Protein AF-A0A0F2JDJ1-F1 (afdb_monomer_lite)

Sequence (87 aa):
MLNDLFINGAIVIATISLGNQILINQEVTPYSPFKIKLFFSSMSGILGILLMINSVQILPGVILDFRNIAIILSATYCGFVSTIINL

pLDDT: mean 72.46, std 9.54, range [42.44, 86.69]

Radius of gyration: 13.94 Å; chains: 1; bounding box: 35×21×36 Å

Foldseek 3Di:
DVVLVVVLVCLLVVLVVVVCVVCVVPQLDLPPDVVVLVVLLVSLLVNQVVQVVSWDDPDVVDTDRPSVVSLVVSCVRHNDVSNVVSD

Secondary structure (DSSP, 8-state):
-HHHHHHHHHHHHHHHHHHHHHTTTS---TTS-HHHHHHHHHHHHHHHHHHHHTPEEEETTEEE--HHHHHHHHHHHH-HHHHHHT-

Structure (mmCIF, N/CA/C/O backbone):
data_AF-A0A0F2JDJ1-F1
#
_entry.id   AF-A0A0F2JDJ1-F1
#
loop_
_atom_site.group_PDB
_atom_site.id
_atom_site.type_symbol
_atom_site.label_atom_id
_atom_site.label_alt_id
_atom_site.label_comp_id
_atom_site.label_asym_id
_atom_site.label_entity_id
_atom_site.label_seq_id
_atom_site.pdbx_PDB_ins_code
_atom_site.Cartn_x
_atom_site.Cartn_y
_atom_site.Cartn_z
_atom_site.occupancy
_atom_site.B_iso_or_equiv
_atom_site.auth_seq_id
_atom_site.auth_comp_id
_atom_site.auth_asym_id
_atom_site.auth_atom_id
_atom_site.pdbx_PDB_model_num
ATOM 1 N N . MET A 1 1 ? -12.136 4.721 17.007 1.00 67.75 1 MET A N 1
ATOM 2 C CA 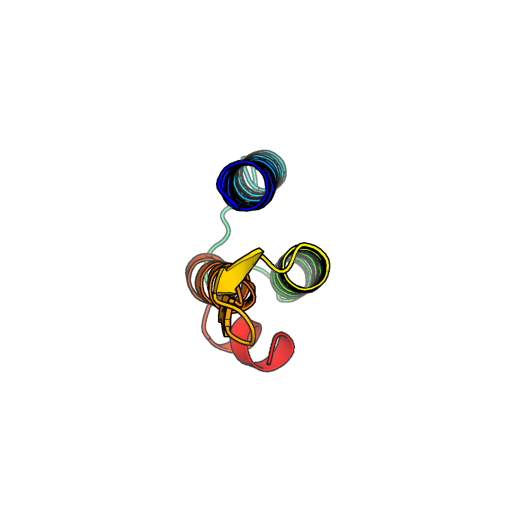. MET A 1 1 ? -12.869 4.904 15.733 1.00 67.75 1 MET A CA 1
ATOM 3 C C . MET A 1 1 ? -12.239 5.985 14.862 1.00 67.75 1 MET A C 1
ATOM 5 O O . MET A 1 1 ? -11.562 5.640 13.907 1.00 67.75 1 MET A O 1
ATOM 9 N N . LEU A 1 2 ? -12.405 7.280 15.178 1.00 75.25 2 LEU A N 1
ATOM 10 C CA . LEU A 1 2 ? -11.790 8.368 14.393 1.00 75.25 2 LEU A CA 1
ATOM 11 C C . LEU A 1 2 ? -10.254 8.355 14.458 1.00 75.25 2 LEU A C 1
ATOM 13 O O . LEU A 1 2 ? -9.608 8.551 13.435 1.00 75.25 2 LEU A O 1
ATOM 17 N N . ASN A 1 3 ? -9.672 8.059 15.625 1.00 78.62 3 ASN A N 1
ATOM 18 C CA . ASN A 1 3 ? -8.216 7.937 15.765 1.00 78.62 3 ASN A CA 1
ATOM 19 C C . ASN A 1 3 ? -7.641 6.812 14.895 1.00 78.62 3 ASN A C 1
ATOM 21 O O . ASN A 1 3 ? -6.641 7.025 14.224 1.00 78.62 3 ASN A O 1
ATOM 25 N N . ASP A 1 4 ? -8.298 5.653 14.844 1.00 79.44 4 ASP A N 1
ATOM 26 C CA . ASP A 1 4 ? -7.824 4.504 14.060 1.00 79.44 4 ASP A CA 1
ATOM 27 C C . ASP A 1 4 ? -7.896 4.790 12.548 1.00 79.44 4 ASP A C 1
ATOM 29 O O . ASP A 1 4 ? -6.987 4.445 11.794 1.00 79.44 4 ASP A O 1
ATOM 33 N N . LEU A 1 5 ? -8.936 5.516 12.111 1.00 79.00 5 LEU A N 1
ATOM 34 C CA . LEU A 1 5 ? -9.049 6.054 10.750 1.00 79.00 5 LEU A CA 1
ATOM 35 C C . LEU A 1 5 ? -7.901 7.014 10.413 1.00 79.00 5 LEU A C 1
ATOM 37 O O . LEU A 1 5 ? -7.307 6.907 9.341 1.00 79.00 5 LEU A O 1
ATOM 41 N N . PHE A 1 6 ? -7.573 7.932 11.325 1.00 83.25 6 PHE A N 1
ATOM 42 C CA . PHE A 1 6 ? -6.461 8.866 11.145 1.00 83.25 6 PHE A CA 1
ATOM 43 C C . PHE A 1 6 ? -5.109 8.154 11.098 1.00 83.25 6 PHE A C 1
ATOM 45 O O . PHE A 1 6 ? -4.276 8.503 10.265 1.00 83.25 6 PHE A O 1
ATOM 52 N N . ILE A 1 7 ? -4.900 7.141 11.942 1.00 84.00 7 ILE A N 1
ATOM 53 C CA . ILE A 1 7 ? -3.670 6.341 11.962 1.00 84.00 7 ILE A CA 1
ATOM 54 C C . ILE A 1 7 ? -3.501 5.602 10.632 1.00 84.00 7 ILE A C 1
ATOM 56 O O . ILE A 1 7 ? -2.456 5.732 9.998 1.00 84.00 7 ILE A O 1
ATOM 60 N N . ASN A 1 8 ? -4.533 4.906 10.148 1.00 83.19 8 ASN A N 1
ATOM 61 C CA . ASN A 1 8 ? -4.469 4.229 8.850 1.00 83.19 8 ASN A CA 1
ATOM 62 C C . ASN A 1 8 ? -4.278 5.199 7.684 1.00 83.19 8 ASN A C 1
ATOM 64 O O . ASN A 1 8 ? -3.466 4.934 6.799 1.00 83.19 8 ASN A O 1
ATOM 68 N N . GLY A 1 9 ? -4.970 6.341 7.694 1.00 81.62 9 GLY A N 1
ATOM 69 C CA . GLY A 1 9 ? -4.777 7.388 6.692 1.00 81.62 9 GLY A CA 1
ATOM 70 C C . GLY A 1 9 ? -3.343 7.923 6.683 1.00 81.62 9 GLY A C 1
ATOM 71 O O . GLY A 1 9 ? -2.731 8.029 5.621 1.00 81.62 9 GLY A O 1
ATOM 72 N N . ALA A 1 10 ? -2.772 8.190 7.860 1.00 86.69 10 ALA A N 1
ATOM 73 C CA . ALA A 1 10 ? -1.391 8.637 8.000 1.00 86.69 10 ALA A CA 1
ATOM 74 C C . ALA A 1 10 ? -0.391 7.578 7.513 1.00 86.69 10 ALA A C 1
ATOM 76 O O . ALA A 1 10 ? 0.556 7.929 6.813 1.00 86.69 10 ALA A O 1
ATOM 77 N N . ILE A 1 11 ? -0.623 6.295 7.814 1.00 85.50 11 ILE A N 1
ATOM 78 C CA . ILE A 1 11 ? 0.195 5.179 7.320 1.00 85.50 11 ILE A CA 1
ATOM 79 C C . ILE A 1 11 ? 0.168 5.140 5.789 1.00 85.50 11 ILE A 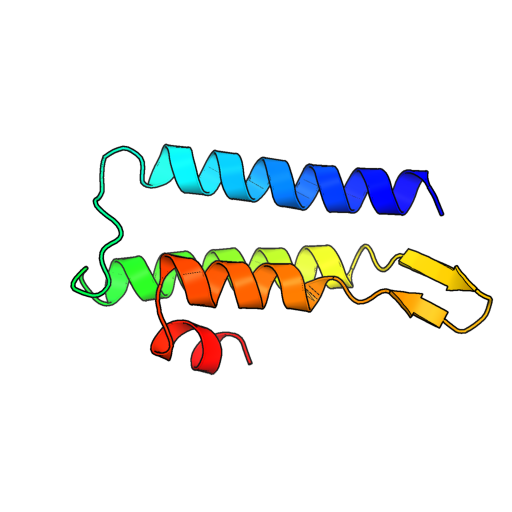C 1
ATOM 81 O O . ILE A 1 11 ? 1.226 5.124 5.163 1.00 85.50 11 ILE A O 1
ATOM 85 N N . VAL A 1 12 ? -1.018 5.204 5.174 1.00 83.88 12 VAL A N 1
ATOM 86 C CA . VAL A 1 12 ? -1.158 5.226 3.709 1.00 83.88 12 VAL A CA 1
ATOM 87 C C . VAL A 1 12 ? -0.401 6.409 3.108 1.00 83.88 12 VAL A C 1
ATOM 89 O O . VAL A 1 12 ? 0.412 6.219 2.206 1.00 83.88 12 VAL A O 1
ATOM 92 N N . ILE A 1 13 ? -0.619 7.625 3.616 1.00 85.31 13 ILE A N 1
ATOM 93 C CA . ILE A 1 13 ? 0.030 8.838 3.098 1.00 85.31 13 ILE A CA 1
ATOM 94 C C . ILE A 1 13 ? 1.552 8.757 3.263 1.00 85.31 13 ILE A C 1
ATOM 96 O O . ILE A 1 13 ? 2.286 9.073 2.326 1.00 85.31 13 ILE A O 1
ATOM 100 N N . ALA A 1 14 ? 2.038 8.304 4.422 1.00 85.69 14 ALA A N 1
ATOM 101 C CA . ALA A 1 14 ? 3.463 8.144 4.688 1.00 85.69 14 ALA A CA 1
ATOM 102 C C . ALA A 1 14 ? 4.101 7.147 3.717 1.00 85.69 14 ALA A C 1
ATOM 104 O O . ALA A 1 14 ? 5.165 7.422 3.165 1.00 85.69 14 ALA A O 1
ATOM 105 N N . THR A 1 15 ? 3.442 6.020 3.446 1.00 81.88 15 THR A N 1
ATOM 106 C CA . THR A 1 15 ? 3.970 5.012 2.524 1.00 81.88 15 THR A CA 1
ATOM 107 C C . THR A 1 15 ? 3.907 5.452 1.069 1.00 81.88 15 THR A C 1
ATOM 109 O O . THR A 1 15 ? 4.855 5.193 0.332 1.00 81.88 15 THR A O 1
ATOM 112 N N . ILE A 1 16 ? 2.862 6.175 0.652 1.00 80.25 16 ILE A N 1
ATOM 113 C CA . ILE A 1 16 ? 2.817 6.799 -0.679 1.00 80.25 16 ILE A CA 1
ATOM 114 C C . ILE A 1 16 ? 3.955 7.812 -0.821 1.00 80.25 16 ILE A C 1
ATOM 116 O O . ILE A 1 16 ? 4.663 7.796 -1.823 1.00 80.25 16 ILE A O 1
ATOM 120 N N . SER A 1 17 ? 4.161 8.669 0.181 1.00 81.75 17 SER A N 1
ATOM 121 C CA . SER A 1 17 ? 5.218 9.686 0.169 1.00 81.75 17 SER A CA 1
ATOM 122 C C . SER A 1 17 ? 6.615 9.059 0.122 1.00 81.75 17 SER A C 1
ATOM 124 O O . SER A 1 17 ? 7.439 9.457 -0.700 1.00 81.75 17 SER A O 1
ATOM 126 N N . LEU A 1 18 ? 6.863 8.027 0.936 1.00 80.56 18 LEU A N 1
ATOM 127 C CA . LEU A 1 18 ? 8.110 7.258 0.913 1.00 80.56 18 LEU A CA 1
ATOM 128 C C . LEU A 1 18 ? 8.319 6.561 -0.432 1.00 80.56 18 LEU A C 1
ATOM 130 O O . LEU A 1 18 ? 9.403 6.657 -0.999 1.00 80.56 18 LEU A O 1
ATOM 134 N N . GLY A 1 19 ? 7.290 5.903 -0.969 1.00 75.75 19 GLY A N 1
ATOM 135 C CA . GLY A 1 19 ? 7.349 5.276 -2.287 1.00 75.75 19 GLY A CA 1
ATOM 136 C C . GLY A 1 19 ? 7.667 6.294 -3.382 1.00 75.75 19 GLY A C 1
ATOM 137 O O . GLY A 1 19 ? 8.560 6.069 -4.191 1.00 75.75 19 GLY A O 1
ATOM 138 N N . ASN A 1 20 ? 7.016 7.455 -3.359 1.00 75.69 20 ASN A N 1
ATOM 139 C CA . ASN A 1 20 ? 7.261 8.514 -4.332 1.00 75.69 20 ASN A CA 1
ATOM 140 C C . ASN A 1 20 ? 8.684 9.086 -4.226 1.00 75.69 20 ASN A C 1
ATOM 142 O O . ASN A 1 20 ? 9.313 9.346 -5.242 1.00 75.69 20 ASN A O 1
ATOM 146 N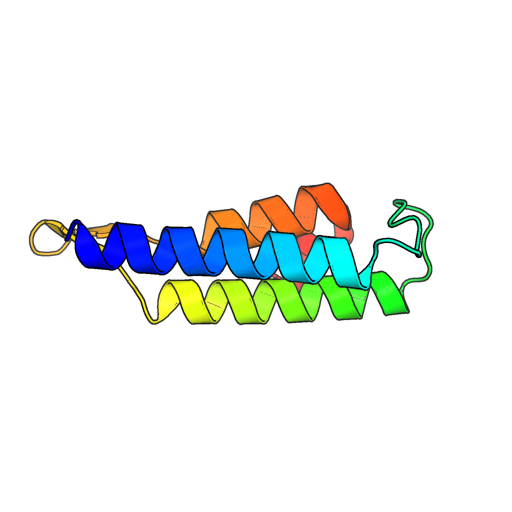 N . GLN A 1 21 ? 9.230 9.237 -3.014 1.00 79.00 21 GLN A N 1
ATOM 147 C CA . GLN A 1 21 ? 10.618 9.677 -2.820 1.00 79.00 21 GLN A CA 1
ATOM 148 C C . GLN A 1 21 ? 11.637 8.626 -3.273 1.00 79.00 21 GLN A C 1
ATOM 150 O O . GLN A 1 21 ? 12.621 8.968 -3.925 1.00 79.00 21 GLN A O 1
ATOM 155 N N . ILE A 1 22 ? 11.407 7.349 -2.960 1.00 71.75 22 ILE A N 1
ATOM 156 C CA . ILE A 1 22 ? 12.303 6.251 -3.351 1.00 71.75 22 ILE A CA 1
ATOM 157 C C . ILE A 1 22 ? 12.354 6.110 -4.878 1.00 71.75 22 ILE A C 1
ATOM 159 O O . ILE A 1 22 ? 13.418 5.831 -5.431 1.00 71.75 22 ILE A O 1
ATOM 163 N N . LEU A 1 23 ? 11.232 6.335 -5.566 1.00 67.44 23 LEU A N 1
ATOM 164 C CA . LEU A 1 23 ? 11.145 6.237 -7.023 1.00 67.44 23 LEU A CA 1
ATOM 165 C C . LEU A 1 23 ? 11.195 7.593 -7.736 1.00 67.44 23 LEU A C 1
ATOM 167 O O . LEU A 1 23 ? 11.000 7.651 -8.943 1.00 67.44 23 LEU A O 1
ATOM 171 N N . ILE A 1 24 ? 11.563 8.676 -7.047 1.00 68.62 24 ILE A N 1
ATOM 172 C CA . ILE A 1 24 ? 11.638 10.016 -7.654 1.00 68.62 24 ILE A CA 1
ATOM 173 C C . ILE A 1 24 ? 12.646 10.090 -8.813 1.00 68.62 24 ILE A C 1
ATOM 175 O O . ILE A 1 24 ? 12.500 10.904 -9.717 1.00 68.62 24 ILE A O 1
ATOM 179 N N . ASN A 1 25 ? 13.655 9.212 -8.790 1.00 64.38 25 ASN A N 1
ATOM 180 C CA . ASN A 1 25 ? 14.699 9.097 -9.811 1.00 64.38 25 ASN A CA 1
ATOM 181 C C . ASN A 1 25 ? 14.531 7.867 -10.718 1.00 64.38 25 ASN A C 1
ATOM 183 O O . ASN A 1 25 ? 15.392 7.605 -11.556 1.00 64.38 25 ASN A O 1
ATOM 187 N N . GLN A 1 26 ? 13.475 7.073 -10.533 1.00 64.50 26 GLN A N 1
ATOM 188 C CA . GLN A 1 26 ? 13.197 5.901 -11.356 1.00 64.50 26 GLN A CA 1
ATOM 189 C C . GLN A 1 26 ? 11.816 6.052 -11.970 1.00 64.50 26 GLN A C 1
ATOM 191 O O . GLN A 1 26 ? 10.812 6.027 -11.268 1.00 64.50 26 GLN A O 1
ATOM 196 N N . GLU A 1 27 ? 11.751 6.164 -13.293 1.00 58.66 27 GLU A N 1
ATOM 197 C CA . GLU A 1 27 ? 10.469 6.133 -13.982 1.00 58.66 27 GLU A CA 1
ATOM 198 C C . GLU A 1 27 ? 9.835 4.751 -13.787 1.00 58.66 27 GLU A C 1
ATOM 200 O O . GLU A 1 27 ? 10.213 3.763 -14.425 1.00 58.66 27 GLU A O 1
ATOM 205 N N . VAL A 1 28 ? 8.873 4.677 -12.864 1.00 58.09 28 VAL A N 1
ATOM 206 C CA . VAL A 1 28 ? 8.076 3.480 -12.563 1.00 58.09 28 VAL A CA 1
ATOM 207 C C . VAL A 1 28 ? 7.092 3.267 -13.699 1.00 58.09 28 VAL A C 1
ATOM 209 O O . VAL A 1 28 ? 5.891 3.489 -13.595 1.00 58.09 28 VAL A O 1
ATOM 212 N N . THR A 1 29 ? 7.622 2.908 -14.855 1.00 58.66 29 THR A N 1
ATOM 213 C CA . THR A 1 29 ? 6.819 2.619 -16.030 1.00 58.66 29 THR A CA 1
ATOM 214 C C . THR A 1 29 ? 6.414 1.146 -16.014 1.00 58.66 29 THR A C 1
ATOM 216 O O . THR A 1 29 ? 7.109 0.299 -15.438 1.00 58.66 29 THR A O 1
ATOM 219 N N . PRO A 1 30 ? 5.318 0.772 -16.697 1.00 55.97 30 PRO A N 1
ATOM 220 C CA . PRO A 1 30 ? 4.940 -0.627 -16.891 1.00 55.97 30 PRO A CA 1
ATOM 221 C C . PRO A 1 30 ? 6.035 -1.478 -17.554 1.00 55.97 30 PRO A C 1
ATOM 223 O O . PRO A 1 30 ? 5.995 -2.700 -17.424 1.00 55.97 30 PRO A O 1
ATOM 226 N N . TYR A 1 31 ? 7.003 -0.839 -18.218 1.00 56.75 31 TYR A N 1
ATOM 227 C CA . TYR A 1 31 ? 8.161 -1.446 -18.877 1.00 56.75 31 TYR A CA 1
ATOM 228 C C . TYR A 1 31 ? 9.420 -1.508 -17.993 1.00 56.75 31 TYR A C 1
ATOM 230 O O . TYR A 1 31 ? 10.456 -2.000 -18.438 1.00 56.75 31 TYR A O 1
ATOM 238 N N . SER A 1 32 ? 9.345 -1.032 -16.745 1.00 60.56 32 SER A N 1
ATOM 239 C CA . SER A 1 32 ? 10.448 -1.107 -15.783 1.00 60.56 32 SER A CA 1
ATOM 240 C C . SER A 1 32 ? 10.835 -2.564 -15.471 1.00 60.56 32 SER A C 1
ATOM 242 O O . SER A 1 32 ? 9.988 -3.468 -15.523 1.00 60.56 32 SER A O 1
ATOM 244 N N . PRO A 1 33 ? 12.118 -2.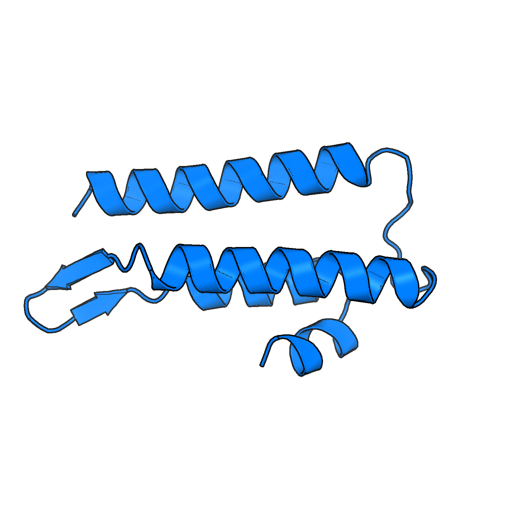828 -15.151 1.00 67.56 33 PRO A N 1
ATOM 245 C CA . PRO A 1 33 ? 12.602 -4.181 -14.921 1.00 67.56 33 PRO A CA 1
ATOM 246 C C . PRO A 1 33 ? 11.860 -4.852 -13.761 1.00 67.56 33 PRO A C 1
ATOM 248 O O . PRO A 1 33 ? 11.630 -4.258 -12.707 1.00 67.56 33 PRO A O 1
ATOM 251 N N . PHE A 1 34 ? 11.554 -6.139 -13.943 1.00 65.50 34 PHE A N 1
ATOM 252 C CA . PHE A 1 34 ? 10.740 -6.965 -13.041 1.00 65.50 34 PHE A CA 1
ATOM 253 C C . PHE A 1 34 ? 11.188 -6.914 -11.567 1.00 65.50 34 PHE A C 1
ATOM 255 O O . PHE A 1 34 ? 10.370 -7.054 -10.666 1.00 65.50 34 PHE A O 1
ATOM 262 N N . LYS A 1 35 ? 12.477 -6.653 -11.305 1.00 67.81 35 LYS A N 1
ATOM 263 C CA . LYS A 1 35 ? 13.030 -6.487 -9.950 1.00 67.81 35 LYS A CA 1
ATOM 264 C C . LYS A 1 35 ? 12.445 -5.288 -9.194 1.00 67.81 35 LYS A C 1
ATOM 266 O O . LYS A 1 35 ? 12.130 -5.429 -8.018 1.00 67.81 35 LYS A O 1
ATOM 271 N N . ILE A 1 36 ? 12.286 -4.134 -9.849 1.00 71.25 36 ILE A N 1
ATOM 272 C CA . ILE A 1 36 ? 11.728 -2.923 -9.216 1.00 71.25 36 ILE A CA 1
ATOM 273 C C . ILE A 1 36 ? 10.247 -3.148 -8.917 1.00 71.25 36 ILE A C 1
ATOM 275 O O . ILE A 1 36 ? 9.778 -2.842 -7.824 1.00 71.25 36 ILE A O 1
ATOM 279 N N . LYS A 1 37 ? 9.539 -3.782 -9.858 1.00 71.38 37 LYS A N 1
ATOM 280 C CA . LYS A 1 37 ? 8.142 -4.184 -9.690 1.00 71.38 37 LYS A CA 1
ATOM 281 C C . LYS A 1 37 ? 7.929 -5.085 -8.480 1.00 71.38 37 LYS A C 1
ATOM 283 O O . LYS A 1 37 ? 7.046 -4.815 -7.675 1.00 71.38 37 LYS A O 1
ATOM 288 N N . LEU A 1 38 ? 8.762 -6.114 -8.336 1.00 71.38 38 LEU A N 1
ATOM 289 C CA . LEU A 1 38 ? 8.666 -7.091 -7.249 1.00 71.38 38 LEU A CA 1
ATOM 290 C C . LEU A 1 38 ? 9.011 -6.465 -5.888 1.00 71.38 38 LEU A C 1
ATOM 292 O O . LEU A 1 38 ? 8.373 -6.754 -4.878 1.00 71.38 38 LEU A O 1
ATOM 296 N N . PHE A 1 39 ? 9.981 -5.548 -5.862 1.00 76.00 39 PHE A N 1
ATOM 297 C CA . PHE A 1 39 ? 10.294 -4.777 -4.661 1.00 76.00 39 PHE A CA 1
ATOM 298 C C . PHE A 1 39 ? 9.118 -3.881 -4.248 1.00 76.00 39 PHE A C 1
ATOM 300 O O . PHE A 1 39 ? 8.707 -3.885 -3.088 1.00 76.00 39 PHE A O 1
ATOM 307 N N . PHE A 1 40 ? 8.528 -3.160 -5.205 1.00 74.88 40 PHE A N 1
ATOM 308 C CA . PHE A 1 40 ? 7.409 -2.259 -4.940 1.00 74.88 40 PHE A CA 1
ATOM 309 C C . PHE A 1 40 ? 6.144 -3.015 -4.519 1.00 74.88 40 PHE A C 1
ATOM 311 O O . PHE A 1 40 ? 5.475 -2.625 -3.562 1.00 74.88 40 PHE A O 1
ATOM 318 N N . SER A 1 41 ? 5.850 -4.138 -5.179 1.00 72.50 41 SER A N 1
ATOM 319 C CA . SER A 1 41 ? 4.728 -5.009 -4.831 1.00 72.50 41 SER A CA 1
ATOM 320 C C . SER A 1 41 ? 4.889 -5.592 -3.430 1.00 72.50 41 SER A C 1
ATOM 322 O O . SER A 1 41 ? 3.941 -5.564 -2.652 1.00 72.50 41 SER A O 1
ATOM 324 N N . SER A 1 42 ? 6.099 -6.035 -3.066 1.00 78.00 42 SER A N 1
ATOM 325 C CA . SER A 1 42 ? 6.396 -6.547 -1.725 1.00 78.00 42 SER A CA 1
ATOM 326 C C . SER A 1 42 ? 6.227 -5.474 -0.649 1.00 78.00 42 SER A C 1
ATOM 328 O O . SER A 1 42 ? 5.641 -5.750 0.395 1.00 78.00 42 SER A O 1
ATOM 330 N N . MET A 1 43 ? 6.701 -4.249 -0.891 1.00 79.19 43 MET A N 1
ATOM 331 C CA . MET A 1 43 ? 6.535 -3.134 0.052 1.00 79.19 43 MET A CA 1
ATOM 332 C C . MET A 1 43 ? 5.067 -2.730 0.203 1.00 79.19 43 MET A C 1
ATOM 334 O O . MET A 1 43 ? 4.589 -2.494 1.312 1.00 79.19 43 MET A O 1
ATOM 338 N N . SER A 1 44 ? 4.323 -2.723 -0.902 1.00 76.81 44 SER A N 1
ATOM 339 C CA . SER A 1 44 ? 2.878 -2.504 -0.899 1.00 76.81 44 SER A CA 1
ATOM 340 C C . SER A 1 44 ? 2.116 -3.630 -0.178 1.00 76.81 44 SER A C 1
ATOM 342 O O . SER A 1 44 ? 1.151 -3.359 0.531 1.00 76.81 44 SER A O 1
ATOM 344 N N . GLY A 1 45 ? 2.562 -4.884 -0.277 1.00 77.12 45 GLY A N 1
ATOM 345 C CA . GLY A 1 45 ? 1.991 -6.004 0.479 1.00 77.12 45 GLY A CA 1
ATOM 346 C C . GLY A 1 45 ? 2.201 -5.868 1.988 1.00 77.12 45 GLY A C 1
ATOM 347 O O . GLY A 1 45 ? 1.257 -6.019 2.762 1.00 77.12 45 GLY A O 1
ATOM 348 N N . ILE A 1 46 ? 3.411 -5.484 2.409 1.00 82.31 46 ILE A N 1
ATOM 349 C CA . ILE A 1 46 ? 3.724 -5.189 3.818 1.00 82.31 46 ILE A CA 1
ATOM 350 C C . ILE A 1 46 ? 2.834 -4.054 4.343 1.00 82.31 46 ILE A C 1
ATOM 352 O O . ILE A 1 46 ? 2.305 -4.153 5.450 1.00 82.31 46 ILE A O 1
ATOM 356 N N . LEU A 1 47 ? 2.606 -3.012 3.534 1.00 81.62 47 LEU A N 1
ATOM 357 C CA . LEU A 1 47 ? 1.655 -1.947 3.857 1.00 81.62 47 LEU A CA 1
ATOM 358 C C . LEU A 1 47 ? 0.238 -2.494 4.076 1.00 81.62 47 LEU A C 1
ATOM 360 O O . LEU A 1 47 ? -0.420 -2.131 5.048 1.00 81.62 47 LEU A O 1
ATOM 364 N N . GLY A 1 48 ? -0.227 -3.379 3.192 1.00 80.50 48 GLY A N 1
ATOM 365 C CA . GLY A 1 48 ? -1.533 -4.027 3.313 1.00 80.50 48 GLY A CA 1
ATOM 366 C C . GLY A 1 48 ? -1.686 -4.818 4.615 1.00 80.50 48 GLY A C 1
ATOM 367 O O . GLY A 1 48 ? -2.717 -4.713 5.274 1.00 80.50 48 GLY A O 1
ATOM 368 N N . ILE A 1 49 ? -0.645 -5.546 5.031 1.00 80.31 49 ILE A N 1
ATOM 369 C CA . ILE A 1 49 ? -0.628 -6.279 6.307 1.00 80.31 49 ILE A CA 1
ATOM 370 C C . ILE A 1 49 ? -0.671 -5.308 7.497 1.00 80.31 49 ILE A C 1
ATOM 372 O O . ILE A 1 49 ? -1.438 -5.519 8.434 1.00 80.31 49 ILE A O 1
ATOM 376 N N . LEU A 1 50 ? 0.097 -4.216 7.450 1.00 79.31 50 LEU A N 1
ATOM 377 C CA . LEU A 1 50 ? 0.083 -3.165 8.477 1.00 79.31 50 LEU A CA 1
ATOM 378 C C . LEU A 1 50 ? -1.304 -2.531 8.651 1.00 79.31 50 LEU A C 1
ATOM 380 O O . LEU A 1 50 ? -1.733 -2.269 9.775 1.00 79.31 50 LEU A O 1
ATOM 384 N N . LEU A 1 51 ? -2.018 -2.321 7.546 1.00 79.44 51 LEU A N 1
ATOM 385 C CA . LEU A 1 51 ? -3.389 -1.811 7.544 1.00 79.44 51 LEU A CA 1
ATOM 386 C C . LEU A 1 51 ? -4.394 -2.830 8.095 1.00 79.44 51 LEU A C 1
ATOM 388 O O . LEU A 1 51 ? -5.369 -2.445 8.734 1.00 79.44 51 LEU A O 1
ATOM 392 N N . MET A 1 52 ? -4.143 -4.124 7.886 1.00 75.88 52 MET A N 1
ATOM 393 C CA . MET A 1 52 ? -4.967 -5.198 8.438 1.00 75.88 52 MET A CA 1
ATOM 394 C C . MET A 1 52 ? -4.802 -5.314 9.962 1.00 75.88 52 MET A C 1
ATOM 396 O O . MET A 1 52 ? -5.786 -5.524 10.670 1.00 75.88 52 MET A O 1
ATOM 400 N N . ILE A 1 53 ? -3.578 -5.126 10.475 1.00 77.50 53 ILE A N 1
ATOM 401 C CA . ILE A 1 53 ? -3.285 -5.095 11.920 1.00 77.50 53 ILE A CA 1
ATOM 402 C C . ILE A 1 53 ? -3.983 -3.905 12.587 1.00 77.50 53 ILE A C 1
ATOM 404 O O . ILE A 1 53 ? -4.556 -4.051 13.663 1.00 77.50 53 ILE A O 1
ATOM 408 N N . ASN A 1 54 ? -3.994 -2.744 11.931 1.00 74.12 54 ASN A N 1
ATOM 409 C CA . ASN A 1 54 ? -4.702 -1.552 12.399 1.00 74.12 54 ASN A CA 1
ATOM 410 C C . ASN A 1 54 ? -6.174 -1.545 11.951 1.00 74.12 54 ASN A C 1
ATOM 412 O O . ASN A 1 54 ? -6.690 -0.540 11.466 1.00 74.12 54 ASN A O 1
ATOM 416 N N . SER A 1 55 ? -6.874 -2.670 12.082 1.00 71.06 55 SER A N 1
ATOM 417 C CA . SER A 1 55 ? -8.261 -2.795 11.629 1.00 71.06 55 SER A CA 1
ATOM 418 C C . SER A 1 55 ? -9.182 -1.829 12.387 1.00 71.06 55 SER A C 1
ATOM 420 O O . SER A 1 55 ? -9.214 -1.806 13.618 1.00 71.06 55 SER A O 1
ATOM 422 N N . VAL A 1 56 ? -9.975 -1.040 11.655 1.00 75.31 56 VAL A N 1
ATOM 423 C CA . VAL A 1 56 ? -10.892 -0.070 12.274 1.00 75.31 56 VAL A CA 1
ATOM 424 C C . VAL A 1 56 ? -12.247 -0.719 12.497 1.00 75.31 56 VAL A C 1
ATOM 426 O O . VAL A 1 56 ? -12.944 -1.063 11.543 1.00 75.31 56 VAL A O 1
ATOM 429 N N . GLN A 1 57 ? -12.654 -0.842 13.758 1.00 74.31 57 GLN A N 1
ATOM 430 C CA . GLN A 1 57 ? -14.017 -1.243 14.099 1.00 74.31 57 GLN A CA 1
ATOM 431 C C . GLN A 1 57 ? -14.949 -0.032 14.006 1.00 74.31 57 GLN A C 1
ATOM 433 O O . GLN A 1 57 ? -14.784 0.954 14.728 1.00 74.31 57 GLN A O 1
ATOM 438 N N . ILE A 1 58 ? -15.914 -0.107 13.086 1.00 74.69 58 ILE A N 1
ATOM 439 C CA . ILE A 1 58 ? -16.905 0.951 12.829 1.00 74.69 58 ILE A CA 1
ATOM 440 C C . ILE A 1 58 ? -18.223 0.670 13.558 1.00 74.69 58 ILE A C 1
ATOM 442 O O . ILE A 1 58 ? -18.907 1.587 13.988 1.00 74.69 58 ILE A O 1
ATOM 446 N N . LEU A 1 59 ? -18.584 -0.599 13.715 1.00 74.88 59 LEU A N 1
ATOM 447 C CA . LEU A 1 59 ? -19.739 -1.055 14.488 1.00 74.88 59 LEU A CA 1
ATOM 448 C C . LEU A 1 59 ? -19.342 -2.339 15.238 1.00 74.88 59 LEU A C 1
ATOM 450 O O . LEU A 1 59 ? -18.375 -2.992 14.834 1.00 74.88 59 LEU A O 1
ATOM 454 N N . PRO A 1 60 ? -20.076 -2.751 16.289 1.00 73.94 60 PRO A N 1
ATOM 455 C CA . PRO A 1 60 ? -19.858 -4.049 16.922 1.00 73.94 60 PRO A CA 1
ATOM 456 C C . PRO A 1 60 ? -19.994 -5.160 15.869 1.00 73.94 60 PRO A C 1
ATOM 458 O O . PRO A 1 6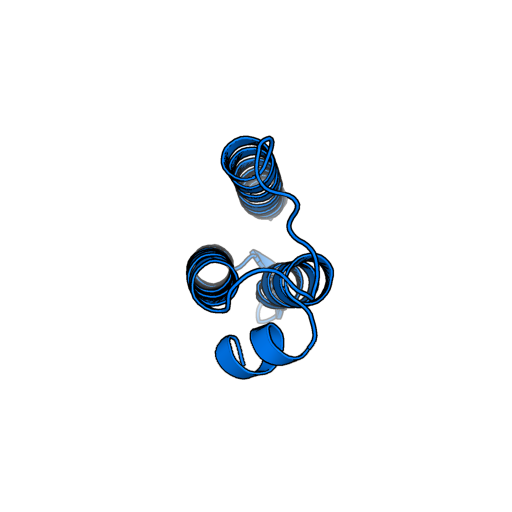0 ? -21.069 -5.358 15.309 1.00 73.94 60 PRO A O 1
ATOM 461 N N . GLY A 1 61 ? -18.890 -5.842 15.554 1.00 75.38 61 GLY A N 1
ATOM 462 C CA . GLY A 1 61 ? -18.839 -6.884 14.520 1.00 75.38 61 GLY A CA 1
ATOM 463 C C . GLY A 1 61 ? -18.585 -6.401 13.084 1.00 75.38 61 GLY A C 1
ATOM 464 O O . GLY A 1 61 ? -18.477 -7.238 12.193 1.00 75.38 61 GLY A O 1
ATOM 465 N N . VAL A 1 62 ? -18.442 -5.092 12.841 1.00 74.31 62 VAL A N 1
ATOM 466 C CA . VAL A 1 62 ? -18.117 -4.537 11.514 1.00 74.31 62 VAL A CA 1
ATOM 467 C C . VAL A 1 62 ? -16.707 -3.955 11.529 1.00 74.31 62 VAL A C 1
ATOM 469 O O . VAL A 1 62 ? -16.452 -2.910 12.137 1.00 74.31 62 VAL A O 1
ATOM 472 N N . ILE A 1 63 ? -15.800 -4.639 10.833 1.00 79.38 63 ILE A N 1
ATOM 473 C CA . ILE A 1 63 ? -14.407 -4.231 10.639 1.00 79.38 63 ILE A CA 1
ATOM 474 C C . ILE A 1 63 ? -14.265 -3.640 9.237 1.00 79.38 63 ILE A C 1
ATOM 476 O O . ILE A 1 63 ? -14.712 -4.232 8.255 1.00 79.38 63 ILE A O 1
ATOM 480 N N . LEU A 1 64 ? -13.630 -2.476 9.147 1.00 77.25 64 LEU A N 1
ATOM 481 C CA . LEU A 1 64 ? -13.247 -1.861 7.883 1.00 77.25 64 LEU A CA 1
ATOM 482 C C . LEU A 1 64 ? -11.874 -2.393 7.461 1.00 77.25 64 LEU A C 1
ATOM 484 O O . LEU A 1 64 ? -10.871 -2.119 8.123 1.00 77.25 64 LEU A O 1
ATOM 488 N N . ASP A 1 65 ? -11.837 -3.152 6.365 1.00 77.00 65 ASP A N 1
ATOM 489 C CA . ASP A 1 65 ? -10.596 -3.663 5.783 1.00 77.00 65 ASP A CA 1
ATOM 490 C C . ASP A 1 65 ? -9.990 -2.646 4.799 1.00 77.00 65 ASP A C 1
ATOM 492 O O . ASP A 1 65 ? -10.590 -2.288 3.782 1.00 77.00 65 ASP A O 1
ATOM 496 N N . PHE A 1 66 ? -8.781 -2.177 5.108 1.00 77.38 66 PHE A N 1
ATOM 497 C CA . PHE A 1 66 ? -8.043 -1.195 4.312 1.00 77.38 66 PHE A CA 1
ATOM 498 C C . PHE A 1 66 ? -7.041 -1.819 3.331 1.00 77.38 66 PHE A C 1
ATOM 500 O O . PHE A 1 66 ? -6.421 -1.092 2.549 1.00 77.38 66 PHE A O 1
ATOM 507 N N . ARG A 1 67 ? -6.902 -3.152 3.295 1.00 76.88 67 ARG A N 1
ATOM 508 C CA . ARG A 1 67 ? -5.988 -3.861 2.382 1.00 76.88 67 ARG A CA 1
ATOM 509 C C . ARG A 1 67 ? -6.235 -3.517 0.909 1.00 76.88 67 ARG A C 1
ATOM 511 O O . ARG A 1 67 ? -5.288 -3.433 0.127 1.00 76.88 67 ARG A O 1
ATOM 518 N N . ASN A 1 68 ? -7.485 -3.241 0.535 1.00 77.69 68 ASN A N 1
ATOM 519 C CA . ASN A 1 68 ? -7.850 -2.848 -0.828 1.00 77.69 68 ASN A CA 1
ATOM 520 C C . ASN A 1 68 ? -7.130 -1.581 -1.304 1.00 77.69 68 ASN A C 1
ATOM 522 O O . ASN A 1 68 ? -6.807 -1.479 -2.485 1.00 77.69 68 ASN A O 1
ATOM 526 N N . ILE A 1 69 ? -6.810 -0.645 -0.406 1.00 79.56 69 ILE A N 1
ATOM 527 C CA . ILE A 1 69 ? -6.054 0.561 -0.764 1.00 79.56 69 ILE A CA 1
ATOM 528 C C . ILE A 1 69 ? -4.643 0.184 -1.220 1.00 79.56 69 ILE A C 1
ATOM 530 O O . ILE A 1 69 ? -4.189 0.656 -2.261 1.00 79.56 69 ILE A O 1
ATOM 534 N N . ALA A 1 70 ? -3.975 -0.715 -0.494 1.00 77.56 70 ALA A N 1
ATOM 535 C CA . ALA A 1 70 ? -2.655 -1.210 -0.871 1.00 77.56 70 ALA A CA 1
ATOM 536 C C . ALA A 1 70 ? -2.689 -1.969 -2.211 1.00 77.56 70 ALA A C 1
ATOM 538 O O . ALA A 1 70 ? -1.813 -1.769 -3.051 1.00 77.56 70 ALA A O 1
ATOM 539 N N . ILE A 1 71 ? -3.731 -2.771 -2.459 1.00 76.00 71 ILE A N 1
ATOM 540 C CA . ILE A 1 71 ? -3.916 -3.487 -3.734 1.00 76.00 71 ILE A CA 1
ATOM 541 C C . ILE A 1 71 ? -4.103 -2.503 -4.896 1.00 76.00 71 ILE A C 1
ATOM 543 O O . ILE A 1 71 ? -3.445 -2.653 -5.925 1.00 76.00 71 ILE A O 1
ATOM 547 N N . ILE A 1 72 ? -4.948 -1.479 -4.731 1.00 77.62 72 ILE A N 1
ATOM 548 C CA . ILE A 1 72 ? -5.185 -0.447 -5.753 1.00 77.62 72 ILE A CA 1
ATOM 549 C C . ILE A 1 72 ? -3.893 0.318 -6.055 1.00 77.62 72 ILE A C 1
ATOM 551 O O . ILE A 1 72 ? -3.579 0.531 -7.221 1.00 77.62 72 ILE A O 1
ATOM 555 N N . LEU A 1 73 ? -3.114 0.670 -5.028 1.00 73.19 73 LEU A N 1
ATOM 556 C CA . LEU A 1 73 ? -1.791 1.285 -5.174 1.00 73.19 73 LEU A CA 1
ATOM 557 C C . LEU A 1 73 ? -0.817 0.393 -5.952 1.00 73.19 73 LEU A C 1
ATOM 559 O O . LEU A 1 73 ? -0.147 0.841 -6.878 1.00 73.19 73 LEU A O 1
ATOM 563 N N . SER A 1 74 ? -0.752 -0.891 -5.617 1.00 70.38 74 SER A N 1
ATOM 564 C CA . SER A 1 74 ? 0.071 -1.851 -6.354 1.00 70.38 74 SER A CA 1
ATOM 565 C C . SER A 1 74 ? -0.357 -1.943 -7.827 1.00 70.38 74 SER A C 1
ATOM 567 O O . SER A 1 74 ? 0.488 -1.955 -8.724 1.00 70.38 74 SER A O 1
ATOM 569 N N . ALA A 1 75 ? -1.667 -1.931 -8.092 1.00 70.62 75 ALA A N 1
ATOM 570 C CA . ALA A 1 75 ? -2.231 -1.986 -9.437 1.00 70.62 75 ALA A CA 1
ATOM 571 C C . ALA A 1 75 ? -1.896 -0.744 -10.275 1.00 70.62 75 ALA A C 1
ATOM 573 O O . ALA A 1 75 ? -1.517 -0.881 -11.439 1.00 70.62 75 ALA A O 1
ATOM 574 N N . THR A 1 76 ? -2.023 0.455 -9.695 1.00 69.94 76 THR A N 1
ATOM 575 C CA . THR A 1 76 ? -1.811 1.723 -10.407 1.00 69.94 76 THR A CA 1
ATOM 576 C C . THR A 1 76 ? -0.346 1.965 -10.743 1.00 69.94 76 THR A C 1
ATOM 578 O O . THR A 1 76 ? -0.056 2.401 -11.853 1.00 69.94 76 THR A O 1
ATOM 581 N N . TYR A 1 77 ? 0.578 1.652 -9.831 1.00 66.50 77 TYR A N 1
ATOM 582 C CA . TYR A 1 77 ? 2.004 1.932 -10.037 1.00 66.50 77 TYR A CA 1
ATOM 583 C C . TYR A 1 77 ? 2.769 0.798 -10.736 1.00 66.50 77 TYR A C 1
ATOM 585 O O . TYR A 1 77 ? 3.703 1.057 -11.489 1.00 66.50 77 TYR A O 1
ATOM 593 N N . CYS A 1 78 ? 2.405 -0.466 -10.511 1.00 63.16 78 CYS A N 1
ATOM 594 C CA . CYS A 1 78 ? 3.191 -1.618 -10.977 1.00 63.16 78 CYS A CA 1
ATOM 595 C C . CYS A 1 78 ? 2.501 -2.407 -12.120 1.00 63.16 78 CYS A C 1
ATOM 597 O O . CYS A 1 78 ? 3.147 -3.155 -12.874 1.00 63.16 78 CYS A O 1
ATOM 599 N N . GLY A 1 79 ? 1.198 -2.174 -12.320 1.00 62.19 79 GLY A N 1
ATOM 600 C CA . GLY A 1 79 ? 0.352 -2.839 -13.312 1.00 62.19 79 GLY A CA 1
ATOM 601 C C . GLY A 1 79 ? -0.228 -4.178 -12.832 1.00 62.19 79 GLY A C 1
ATOM 602 O O . GLY A 1 79 ? 0.053 -4.653 -11.733 1.00 62.19 79 GLY A O 1
ATOM 603 N N . PHE A 1 80 ? -1.016 -4.823 -13.699 1.00 56.56 80 PHE A N 1
ATOM 604 C CA . PHE A 1 80 ? -1.822 -6.027 -13.405 1.00 56.56 80 PHE A CA 1
ATOM 605 C C . PHE A 1 80 ? -1.042 -7.255 -12.889 1.00 56.56 80 PHE A C 1
ATOM 607 O O . PHE A 1 80 ? -1.601 -8.123 -12.222 1.00 56.56 80 PHE A O 1
ATOM 614 N N . VAL A 1 81 ? 0.256 -7.358 -13.188 1.00 54.12 81 VAL A N 1
ATOM 615 C CA . VAL A 1 81 ? 1.092 -8.487 -12.728 1.00 54.12 81 VAL A CA 1
ATOM 616 C C . VAL A 1 81 ? 1.362 -8.391 -11.222 1.00 54.12 81 VAL A C 1
ATOM 618 O O . VAL A 1 81 ? 1.452 -9.400 -10.530 1.00 54.12 81 VAL A O 1
ATOM 621 N N . SER A 1 82 ? 1.421 -7.168 -10.697 1.00 52.81 82 SER A N 1
ATOM 622 C CA . SER A 1 82 ? 1.668 -6.889 -9.283 1.00 52.81 82 SER A CA 1
ATOM 623 C C . SER A 1 82 ? 0.485 -7.257 -8.393 1.00 52.81 82 SER A C 1
ATOM 625 O O . SER A 1 82 ? 0.661 -7.707 -7.263 1.00 52.81 82 SER A O 1
ATOM 627 N N . THR A 1 83 ? -0.736 -7.105 -8.913 1.00 52.41 83 THR A N 1
ATOM 628 C CA . THR A 1 83 ? -1.963 -7.447 -8.187 1.00 52.41 83 THR A CA 1
ATOM 629 C C . THR A 1 83 ? -2.117 -8.940 -7.949 1.00 52.41 83 THR A C 1
ATOM 631 O O . THR A 1 83 ? -2.674 -9.306 -6.927 1.00 52.41 83 THR A O 1
ATOM 634 N N . ILE A 1 84 ? -1.588 -9.798 -8.831 1.00 57.31 84 ILE A N 1
ATOM 635 C CA . ILE A 1 84 ? -1.633 -11.260 -8.647 1.00 57.31 84 ILE A CA 1
ATOM 636 C C . ILE A 1 84 ? -0.701 -11.703 -7.510 1.00 57.31 84 ILE A C 1
ATOM 638 O O . ILE A 1 84 ? -1.017 -12.645 -6.797 1.00 57.31 84 ILE A O 1
ATOM 642 N N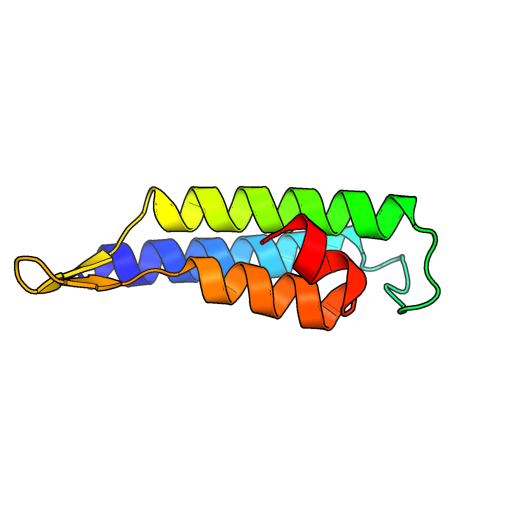 . ILE A 1 85 ? 0.428 -11.016 -7.314 1.00 54.34 85 ILE A N 1
ATOM 643 C CA . ILE A 1 85 ? 1.390 -11.333 -6.244 1.00 54.34 85 ILE A CA 1
ATOM 644 C C . ILE A 1 85 ? 0.879 -10.863 -4.869 1.00 54.34 85 ILE A C 1
ATOM 646 O O . ILE A 1 85 ? 1.249 -11.437 -3.851 1.00 54.34 85 ILE A O 1
ATOM 650 N N . ASN A 1 86 ? 0.034 -9.826 -4.836 1.00 47.72 86 ASN A N 1
ATOM 651 C CA . ASN A 1 86 ? -0.549 -9.253 -3.611 1.00 47.72 86 ASN A CA 1
ATOM 652 C C . ASN A 1 86 ? -1.946 -9.806 -3.250 1.00 47.72 86 ASN A C 1
ATOM 654 O O . ASN A 1 86 ? -2.566 -9.334 -2.284 1.00 47.72 86 ASN A O 1
ATOM 658 N N . LEU A 1 87 ? -2.469 -10.741 -4.048 1.00 42.44 87 LEU A N 1
ATOM 659 C CA . LEU A 1 87 ? -3.751 -11.411 -3.820 1.00 42.44 87 LEU A CA 1
ATOM 660 C C . LEU A 1 87 ? -3.591 -12.528 -2.780 1.00 42.44 87 LEU A C 1
ATOM 662 O O . LEU A 1 87 ? -4.420 -12.553 -1.838 1.00 42.44 87 LEU A O 1
#